Protein AF-A0A3M7CKZ1-F1 (afdb_monomer_lite)

Organism: Hortaea werneckii (NCBI:txid91943)

Secondary structure (DSSP, 8-state):
----GGG---PPPP-----HHHHHHHHHHHHHHHHTS-HHHHHHHHHHHHHHHHHHHHTT------HHHHHHHHHHHHHHHHHHHHHHHHHHHHHHHHHHHHHHHHHHHHHHHHHHHHHTTS---------------------------

pLDDT: mean 79.97, std 19.78, range [35.56, 98.06]

Foldseek 3Di:
DDPDPVPLDLDPQDDDPPQLVVLLVVLVVVVVVLVPDDPVVSVVVVVVVVVVVVVCVVSVHDDDNDNVVSVVVVVVVVVVVVVVVVVVVVVVVVVVVVVVVVVVVVVVVVVVVVVVVVVVPDDDDDDDDDDDDDDDDDDDPDPPDPDDD

InterPro domains:
  IPR007019 Surfeit locus 6 [PTHR14369] (11-148)
  IPR029190 Ribosomal RNA-processing protein 14/surfeit locus protein 6, C-terminal domain [PF04935] (10-122)

Sequence (149 aa):
TNADFSGLQHAPHKKGPQDPRTALEAAQNKQRRVSGYDAEKRADIAEKDLWLNAKKRAHGERVRDDTSLLKKALKRKEKQKGKSEKAWKEREEAVVKGKEMKQKKREDNLRKRREEKGGNKGGKKKAGAGKGTGKKKGGRPGFEGSLKA

Structure (mmCIF, N/CA/C/O backbone):
data_AF-A0A3M7CKZ1-F1
#
_entry.id   AF-A0A3M7CKZ1-F1
#
loop_
_atom_site.group_PDB
_atom_site.id
_atom_site.type_symbol
_atom_site.label_atom_id
_atom_site.label_alt_id
_atom_site.label_comp_id
_atom_site.label_asym_id
_atom_site.label_entity_id
_atom_site.label_seq_id
_atom_site.pdbx_PDB_ins_code
_atom_site.Cartn_x
_atom_site.Cartn_y
_atom_site.Cartn_z
_atom_site.occupancy
_atom_site.B_iso_or_equiv
_atom_site.auth_seq_id
_atom_site.auth_comp_id
_atom_site.auth_asym_id
_atom_site.auth_atom_id
_atom_site.pdbx_PDB_model_num
ATOM 1 N N . THR A 1 1 ? -1.077 -18.325 -48.727 1.00 44.81 1 THR A N 1
ATOM 2 C CA . THR A 1 1 ? -0.675 -19.260 -47.657 1.00 44.81 1 THR A CA 1
ATOM 3 C C . THR A 1 1 ? -1.380 -18.833 -46.389 1.00 44.81 1 THR A C 1
ATOM 5 O O . THR A 1 1 ? -1.119 -17.748 -45.889 1.00 44.81 1 THR A O 1
ATOM 8 N N . ASN A 1 2 ? -2.371 -19.610 -45.946 1.00 50.28 2 ASN A N 1
ATOM 9 C CA . ASN A 1 2 ? -3.131 -19.300 -44.736 1.00 50.28 2 ASN A CA 1
ATOM 10 C C . ASN A 1 2 ? -2.186 -19.389 -43.534 1.00 50.28 2 ASN A C 1
ATOM 12 O O . ASN A 1 2 ? -1.696 -20.470 -43.219 1.00 50.28 2 ASN A O 1
ATOM 16 N N . ALA A 1 3 ? -1.883 -18.248 -42.918 1.00 60.53 3 ALA A N 1
ATOM 17 C CA . ALA A 1 3 ? -1.198 -18.216 -41.637 1.00 60.53 3 ALA A CA 1
ATOM 18 C C . ALA A 1 3 ? -2.189 -18.729 -40.589 1.00 60.53 3 ALA A C 1
ATOM 20 O O . ALA A 1 3 ? -3.133 -18.033 -40.222 1.00 60.53 3 ALA A O 1
ATOM 21 N N . ASP A 1 4 ? -2.024 -19.983 -40.185 1.00 60.03 4 ASP A N 1
ATOM 22 C CA . ASP A 1 4 ? -2.830 -20.586 -39.136 1.00 60.03 4 ASP A CA 1
ATOM 23 C C . ASP A 1 4 ? -2.448 -19.963 -37.781 1.00 60.03 4 ASP A C 1
ATOM 25 O O . ASP A 1 4 ? -1.331 -20.121 -37.285 1.00 60.03 4 ASP A O 1
ATOM 29 N N . PHE A 1 5 ? -3.378 -19.201 -37.202 1.00 59.50 5 PHE A N 1
ATOM 30 C CA . PHE A 1 5 ? -3.230 -18.532 -35.906 1.00 59.50 5 PHE A CA 1
ATOM 31 C C . PHE A 1 5 ? -3.530 -19.465 -34.716 1.00 59.50 5 PHE A C 1
ATOM 33 O O . PHE A 1 5 ? -3.522 -19.015 -33.569 1.00 59.50 5 PHE A O 1
ATOM 40 N N . SER A 1 6 ? -3.757 -20.764 -34.957 1.00 61.59 6 SER A N 1
ATOM 41 C CA . SER A 1 6 ? -4.033 -21.786 -33.932 1.00 61.59 6 SER A CA 1
ATOM 42 C C . SER A 1 6 ? -2.925 -21.953 -32.876 1.00 61.59 6 SER A C 1
ATOM 44 O O . SER A 1 6 ? -3.175 -22.471 -31.787 1.00 61.59 6 SER A O 1
ATOM 46 N N . GLY A 1 7 ? -1.712 -21.455 -33.148 1.00 55.50 7 GLY A N 1
ATOM 47 C CA . GLY A 1 7 ? -0.573 -21.450 -32.222 1.00 55.50 7 GLY A CA 1
ATOM 48 C C . GLY A 1 7 ? -0.583 -20.350 -31.148 1.00 55.50 7 GLY A C 1
ATOM 49 O O . GLY A 1 7 ? 0.275 -20.371 -30.265 1.00 55.50 7 GLY A O 1
ATOM 50 N N . LEU A 1 8 ? -1.535 -19.404 -31.168 1.00 58.97 8 LEU A N 1
ATOM 51 C CA . LEU A 1 8 ? -1.740 -18.402 -30.104 1.00 58.97 8 LEU A CA 1
ATOM 52 C C . LEU A 1 8 ? -2.409 -19.030 -28.869 1.00 58.97 8 LEU A C 1
ATOM 54 O O . LEU A 1 8 ? -3.432 -18.566 -28.367 1.00 58.97 8 LEU A O 1
ATOM 58 N N . GLN A 1 9 ? -1.835 -20.116 -28.358 1.00 59.69 9 GLN A N 1
ATOM 59 C CA . GLN A 1 9 ? -2.258 -20.679 -27.087 1.00 59.69 9 GLN A CA 1
ATOM 60 C C . GLN A 1 9 ? -1.929 -19.676 -25.976 1.00 59.69 9 GLN A C 1
ATOM 62 O O . GLN A 1 9 ? -0.789 -19.240 -25.812 1.00 59.69 9 GLN A O 1
ATOM 67 N N . HIS A 1 10 ? -2.957 -19.290 -25.222 1.00 60.16 10 HIS A N 1
ATOM 68 C CA . HIS A 1 10 ? -2.867 -18.423 -24.054 1.00 60.16 10 HIS A CA 1
ATOM 69 C C . HIS A 1 10 ? -1.805 -18.958 -23.081 1.00 60.16 10 HIS A C 1
ATOM 71 O O . HIS A 1 10 ? -2.046 -19.927 -22.360 1.00 60.16 10 HIS A O 1
ATOM 77 N N . ALA A 1 11 ? -0.613 -18.352 -23.076 1.00 62.19 11 ALA A N 1
ATOM 78 C CA . ALA A 1 11 ? 0.446 -18.773 -22.168 1.00 62.19 11 ALA A CA 1
ATOM 79 C C . ALA A 1 11 ? -0.046 -18.636 -20.716 1.00 62.19 11 ALA A C 1
ATOM 81 O O . ALA A 1 11 ? -0.563 -17.574 -20.346 1.00 62.19 11 ALA A O 1
ATOM 82 N N . PRO A 1 12 ? 0.116 -19.674 -19.876 1.00 68.81 12 PRO A N 1
ATOM 83 C CA . PRO A 1 12 ? -0.357 -19.637 -18.502 1.00 68.81 12 PRO A CA 1
ATOM 84 C C . PRO A 1 12 ? 0.282 -18.462 -17.760 1.00 68.81 12 PRO A C 1
ATOM 86 O O . PRO A 1 12 ? 1.477 -18.184 -17.912 1.00 68.81 12 PRO A O 1
ATOM 89 N N . HIS A 1 13 ? -0.511 -17.765 -16.940 1.00 63.31 13 HIS A N 1
ATOM 90 C CA . HIS A 1 13 ? -0.021 -16.647 -16.140 1.00 63.31 13 HIS A CA 1
ATOM 91 C C . HIS A 1 13 ? 1.219 -17.063 -15.341 1.00 63.31 13 HIS A C 1
ATOM 93 O O . HIS A 1 13 ? 1.154 -17.933 -14.467 1.00 63.31 13 HIS A O 1
ATOM 99 N N . LYS A 1 14 ? 2.360 -16.424 -15.623 1.00 63.84 14 LYS A N 1
ATOM 100 C CA . LYS A 1 14 ? 3.588 -16.702 -14.882 1.00 63.84 14 LYS A CA 1
ATOM 101 C C . LYS A 1 14 ? 3.427 -16.247 -13.434 1.00 63.84 14 LYS A C 1
ATOM 103 O O . LYS A 1 14 ? 3.120 -15.088 -13.148 1.00 63.84 14 LYS A O 1
ATOM 108 N N . LYS A 1 15 ? 3.653 -17.182 -12.512 1.00 55.47 15 LYS A N 1
ATOM 109 C CA . LYS A 1 15 ? 3.683 -16.949 -11.066 1.00 55.47 15 LYS A CA 1
ATOM 110 C C . LYS A 1 15 ? 5.008 -16.269 -10.700 1.00 55.47 15 LYS A C 1
ATOM 112 O O . LYS A 1 15 ? 5.972 -16.936 -10.350 1.00 55.47 15 LYS A O 1
ATOM 117 N N . GLY A 1 16 ? 5.068 -14.947 -10.835 1.00 60.69 16 GLY A N 1
ATOM 118 C CA . GLY A 1 16 ? 6.129 -14.120 -10.249 1.00 60.69 16 GLY A CA 1
ATOM 119 C C . GLY A 1 16 ? 5.655 -13.450 -8.954 1.00 60.69 16 GLY A C 1
ATOM 120 O O . GLY A 1 16 ? 4.440 -13.315 -8.768 1.00 60.69 16 GLY A O 1
ATOM 121 N N . PRO A 1 17 ? 6.561 -13.000 -8.062 1.00 58.16 17 PRO A N 1
ATOM 122 C CA . PRO A 1 17 ? 6.187 -12.201 -6.901 1.00 58.16 17 PRO A CA 1
ATOM 123 C C . PRO A 1 17 ? 5.430 -10.949 -7.358 1.00 58.16 17 PRO A C 1
ATOM 125 O O . PRO A 1 17 ? 6.010 -9.992 -7.859 1.00 58.16 17 PRO A O 1
ATOM 128 N N . GLN A 1 18 ? 4.109 -10.944 -7.185 1.00 69.56 18 GLN A N 1
ATOM 129 C CA . GLN A 1 18 ? 3.254 -9.790 -7.484 1.00 69.56 18 GLN A CA 1
ATOM 130 C C . GLN A 1 18 ? 3.348 -8.709 -6.394 1.00 69.56 18 GLN A C 1
ATOM 132 O O . GLN A 1 18 ? 2.436 -7.889 -6.242 1.00 69.56 18 GLN A O 1
ATOM 137 N N . ASP A 1 19 ? 4.411 -8.718 -5.584 1.00 87.44 19 ASP A N 1
ATOM 138 C CA . ASP A 1 19 ? 4.560 -7.730 -4.533 1.00 87.44 19 ASP A CA 1
ATOM 139 C C . ASP A 1 19 ? 5.095 -6.410 -5.112 1.00 87.44 19 ASP A C 1
ATOM 141 O O . ASP A 1 19 ? 6.195 -6.386 -5.672 1.00 87.44 19 ASP A O 1
ATOM 145 N N . PRO A 1 20 ? 4.367 -5.284 -4.969 1.00 89.81 20 PRO A N 1
ATOM 146 C CA . PRO A 1 20 ? 4.843 -3.968 -5.375 1.00 89.81 20 PRO A CA 1
ATOM 147 C C . PRO A 1 20 ? 6.208 -3.574 -4.803 1.00 89.81 20 PRO A C 1
ATOM 149 O O . PRO A 1 20 ? 6.872 -2.745 -5.418 1.00 89.81 20 PRO A O 1
ATOM 152 N N . ARG A 1 21 ? 6.642 -4.133 -3.664 1.00 90.75 21 ARG A N 1
ATOM 153 C CA . ARG A 1 21 ? 7.968 -3.848 -3.094 1.00 90.75 21 ARG A CA 1
ATOM 154 C C . ARG A 1 21 ? 9.083 -4.442 -3.952 1.00 90.75 21 ARG A C 1
ATOM 156 O O . ARG A 1 21 ? 9.953 -3.705 -4.401 1.00 90.75 21 ARG A O 1
ATOM 163 N N . THR A 1 22 ? 9.014 -5.742 -4.231 1.00 90.25 22 THR A N 1
ATOM 164 C CA . THR A 1 22 ? 9.984 -6.441 -5.087 1.00 90.25 22 THR A CA 1
ATOM 165 C C . THR A 1 22 ? 9.978 -5.880 -6.509 1.00 90.25 22 THR A C 1
ATOM 167 O O . THR A 1 22 ? 11.034 -5.679 -7.100 1.00 90.25 22 THR A O 1
ATOM 170 N N . ALA A 1 23 ? 8.798 -5.552 -7.047 1.00 89.69 23 ALA A N 1
ATOM 171 C CA . ALA A 1 23 ? 8.690 -4.916 -8.359 1.00 89.69 23 ALA A CA 1
ATOM 172 C C . ALA A 1 23 ? 9.339 -3.517 -8.390 1.00 89.69 23 ALA A C 1
ATOM 174 O O . ALA A 1 23 ? 9.986 -3.160 -9.374 1.00 89.69 23 ALA A O 1
ATOM 175 N N . LEU A 1 24 ? 9.211 -2.729 -7.312 1.00 91.56 24 LEU A N 1
ATOM 176 C CA . LEU A 1 24 ? 9.861 -1.419 -7.205 1.00 91.56 24 LEU A CA 1
ATOM 177 C C . LEU A 1 24 ? 11.384 -1.559 -7.188 1.00 91.56 24 LEU A C 1
ATOM 179 O O . LEU A 1 24 ? 12.073 -0.822 -7.888 1.00 91.56 24 LEU A O 1
ATOM 183 N N . GLU A 1 25 ? 11.897 -2.509 -6.411 1.00 91.69 25 GLU A N 1
ATOM 184 C CA . GLU A 1 25 ? 13.328 -2.789 -6.322 1.00 91.69 25 GLU A CA 1
ATOM 185 C C . GLU A 1 25 ? 13.895 -3.245 -7.671 1.00 91.69 25 GLU A C 1
ATOM 187 O O . GLU A 1 25 ? 14.913 -2.722 -8.124 1.00 91.69 25 GLU A O 1
ATOM 192 N N . ALA A 1 26 ? 13.195 -4.139 -8.373 1.00 90.50 26 ALA A N 1
ATOM 193 C CA . ALA A 1 26 ? 13.577 -4.568 -9.714 1.00 90.50 26 ALA A CA 1
ATOM 194 C C . ALA A 1 26 ? 13.624 -3.391 -10.706 1.00 90.50 26 ALA A C 1
ATOM 196 O O . ALA A 1 26 ? 14.596 -3.253 -11.454 1.00 90.50 26 ALA A O 1
ATOM 197 N N . ALA A 1 27 ? 12.621 -2.504 -10.679 1.00 90.12 27 ALA A N 1
ATOM 198 C CA . ALA A 1 27 ? 12.586 -1.313 -11.527 1.00 90.12 27 ALA A CA 1
ATOM 199 C C . ALA A 1 27 ? 13.746 -0.347 -11.216 1.00 90.12 27 ALA A C 1
ATOM 201 O O . ALA A 1 27 ? 14.401 0.156 -12.130 1.00 90.12 27 ALA A O 1
ATOM 202 N N . GLN A 1 28 ? 14.059 -0.137 -9.934 1.00 91.62 28 GLN A N 1
ATOM 203 C CA . GLN A 1 28 ? 15.189 0.692 -9.504 1.0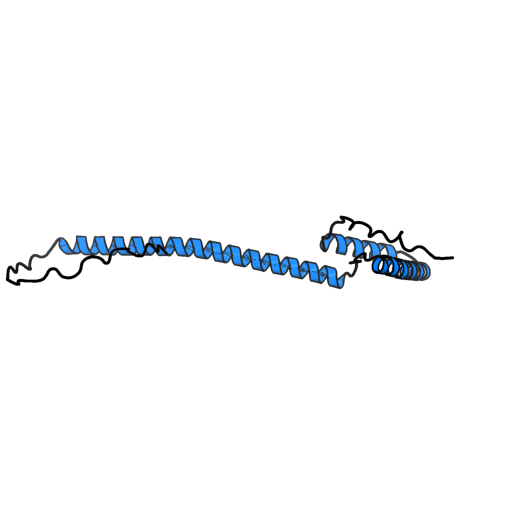0 91.62 28 GLN A CA 1
ATOM 204 C C . GLN A 1 28 ? 16.538 0.084 -9.891 1.00 91.62 28 GLN A C 1
ATOM 206 O O . GLN A 1 28 ? 17.434 0.797 -10.336 1.00 91.62 28 GLN A O 1
ATOM 211 N N . ASN A 1 29 ? 16.699 -1.229 -9.752 1.00 92.19 29 ASN A N 1
ATOM 212 C CA . ASN A 1 29 ? 17.928 -1.922 -10.128 1.00 92.19 29 ASN A CA 1
ATOM 213 C C . ASN A 1 29 ? 18.131 -1.898 -11.647 1.00 92.19 29 ASN A C 1
ATOM 215 O O . ASN A 1 29 ? 19.247 -1.664 -12.110 1.00 92.19 29 ASN A O 1
ATOM 219 N N . LYS A 1 30 ? 17.052 -2.027 -12.432 1.00 90.50 30 LYS A N 1
ATOM 220 C CA . LYS A 1 30 ? 17.097 -1.820 -13.884 1.00 90.50 30 LYS A CA 1
ATOM 221 C C . LYS A 1 30 ? 17.527 -0.393 -14.227 1.00 90.50 30 LYS A C 1
ATOM 223 O O . LYS A 1 30 ? 18.418 -0.228 -15.053 1.00 90.50 30 LYS A O 1
ATOM 228 N N . GLN A 1 31 ? 16.958 0.616 -13.565 1.00 91.00 31 GLN A N 1
ATOM 229 C CA . GLN A 1 31 ? 17.336 2.016 -13.776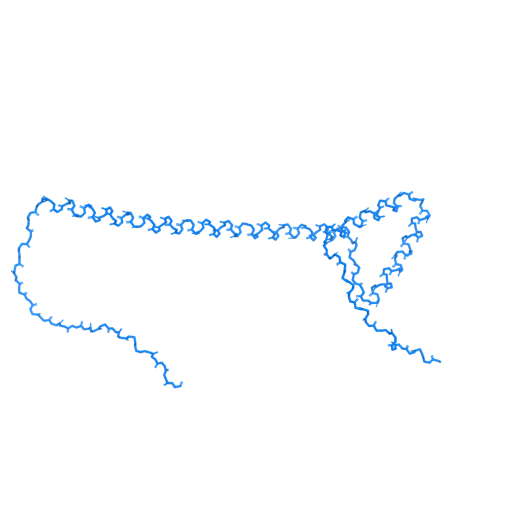 1.00 91.00 31 GLN A CA 1
ATOM 230 C C . GLN A 1 31 ? 18.815 2.266 -13.448 1.00 91.00 31 GLN A C 1
ATOM 232 O O . GLN A 1 31 ? 19.514 2.875 -14.252 1.00 91.00 31 GLN A O 1
ATOM 237 N N . ARG A 1 32 ? 19.308 1.734 -12.321 1.00 92.75 32 ARG A N 1
ATOM 238 C CA . ARG A 1 32 ? 20.725 1.817 -11.923 1.00 92.75 32 ARG A CA 1
ATOM 239 C C . ARG A 1 32 ? 21.659 1.159 -12.936 1.00 92.75 32 ARG A C 1
ATOM 241 O O . ARG A 1 32 ? 22.700 1.717 -13.273 1.00 92.75 32 ARG A O 1
ATOM 248 N N . ARG A 1 33 ? 21.271 -0.002 -13.469 1.00 92.38 33 ARG A N 1
ATOM 249 C CA . ARG A 1 33 ? 22.033 -0.684 -14.520 1.00 92.38 33 ARG A CA 1
ATOM 250 C C . ARG A 1 33 ? 22.095 0.152 -15.798 1.00 92.38 33 ARG A C 1
ATOM 252 O O . ARG A 1 33 ? 23.167 0.309 -16.364 1.00 92.38 33 ARG A O 1
ATOM 259 N N . VAL A 1 34 ? 20.967 0.719 -16.228 1.00 91.62 34 VAL A N 1
ATOM 260 C CA . VAL A 1 34 ? 20.901 1.528 -17.456 1.00 91.62 34 VAL A CA 1
ATOM 261 C C . VAL A 1 34 ? 21.673 2.845 -17.314 1.00 91.62 34 VAL A C 1
ATOM 263 O O . VAL A 1 34 ? 22.323 3.270 -18.266 1.00 91.62 34 VAL A O 1
ATOM 266 N N . SER A 1 35 ? 21.688 3.462 -16.127 1.00 91.12 35 SER A N 1
ATOM 267 C CA . SER A 1 35 ? 22.458 4.693 -15.895 1.00 91.12 35 SER A CA 1
ATOM 268 C C . SER A 1 35 ? 23.975 4.521 -16.023 1.00 91.12 35 SER A C 1
ATOM 270 O O . SER A 1 35 ? 24.659 5.507 -16.268 1.00 91.12 35 SER A O 1
ATOM 272 N N . GLY A 1 36 ? 24.501 3.298 -15.893 1.00 91.88 36 GLY A N 1
ATOM 273 C CA . GLY A 1 36 ? 25.933 3.020 -16.043 1.00 91.88 36 GLY A CA 1
ATOM 274 C C . GLY A 1 36 ? 26.431 2.941 -17.492 1.00 91.88 36 GLY A C 1
ATOM 275 O O . GLY A 1 36 ? 27.636 2.905 -17.701 1.00 91.88 36 GLY A O 1
ATOM 276 N N . TYR A 1 37 ? 25.537 2.904 -18.487 1.00 93.50 37 TYR A N 1
ATOM 277 C CA . TYR A 1 37 ? 25.913 2.818 -19.906 1.00 93.50 37 TYR A CA 1
ATOM 278 C C . TYR A 1 37 ? 26.017 4.188 -20.583 1.00 93.50 37 TYR A C 1
ATOM 280 O O . TYR A 1 37 ? 25.494 5.176 -20.069 1.00 93.50 37 TYR A O 1
ATOM 288 N N . ASP A 1 38 ? 26.628 4.219 -21.767 1.00 94.75 38 ASP A N 1
ATOM 289 C CA . ASP A 1 38 ? 26.716 5.389 -22.652 1.00 94.75 38 ASP A CA 1
ATOM 290 C C . ASP A 1 38 ? 25.342 5.800 -23.206 1.00 94.75 38 ASP A C 1
ATOM 292 O O . ASP A 1 38 ? 24.418 4.986 -23.269 1.00 94.75 38 ASP A O 1
ATOM 296 N N . ALA A 1 39 ? 25.198 7.054 -23.646 1.00 93.56 39 ALA A N 1
ATOM 297 C CA . ALA A 1 39 ? 23.925 7.589 -24.140 1.00 93.56 39 ALA A CA 1
ATOM 298 C C . ALA A 1 39 ? 23.338 6.780 -25.314 1.00 93.56 39 ALA A C 1
ATOM 300 O O . ALA A 1 39 ? 22.145 6.481 -25.311 1.00 93.56 39 ALA A O 1
ATOM 301 N N . GLU A 1 40 ? 24.178 6.357 -26.260 1.00 94.00 40 GLU A N 1
ATOM 302 C CA . GLU A 1 40 ? 23.767 5.539 -27.410 1.00 94.00 40 GLU A CA 1
ATOM 303 C C . GLU A 1 40 ? 23.240 4.168 -26.973 1.00 94.00 40 GLU A C 1
ATOM 305 O O . GLU A 1 40 ? 22.143 3.759 -27.352 1.00 94.00 40 GLU A O 1
ATOM 310 N N . LYS A 1 41 ? 23.968 3.488 -26.078 1.00 94.19 41 LYS A N 1
ATOM 311 C CA . LYS A 1 41 ? 23.541 2.201 -25.511 1.00 94.19 41 LYS A CA 1
ATOM 312 C C . LYS A 1 41 ? 22.252 2.338 -24.703 1.00 94.19 41 LYS A C 1
ATOM 314 O O . LYS A 1 41 ? 21.420 1.437 -24.729 1.00 94.19 41 LYS A O 1
ATOM 319 N N . ARG A 1 42 ? 22.049 3.452 -23.988 1.00 93.69 42 ARG A N 1
ATOM 320 C CA . ARG A 1 42 ? 20.786 3.715 -23.274 1.00 93.69 42 ARG A CA 1
ATOM 321 C C . ARG A 1 42 ? 19.610 3.858 -24.236 1.00 93.69 42 ARG A C 1
ATOM 323 O O . ARG A 1 42 ? 18.546 3.325 -23.933 1.00 93.69 42 ARG A O 1
ATOM 330 N N . ALA A 1 43 ? 19.795 4.559 -25.356 1.00 94.50 43 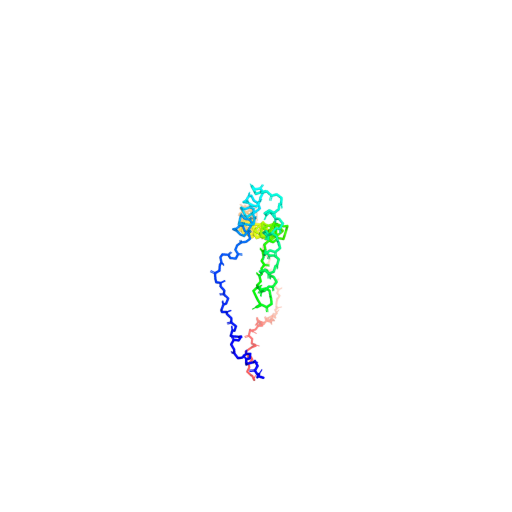ALA A N 1
ATOM 331 C CA . ALA A 1 43 ? 18.758 4.731 -26.370 1.00 94.50 43 ALA A CA 1
ATOM 332 C C . ALA A 1 43 ? 18.387 3.392 -27.027 1.00 94.50 43 ALA A C 1
ATOM 334 O O . ALA A 1 43 ? 17.209 3.043 -27.068 1.00 94.50 43 ALA A O 1
ATOM 335 N N . ASP A 1 44 ? 19.386 2.595 -27.414 1.00 95.25 44 ASP A N 1
ATOM 336 C CA . ASP A 1 44 ? 19.187 1.254 -27.979 1.00 95.25 44 ASP A CA 1
ATOM 337 C C . ASP A 1 44 ? 18.473 0.307 -26.991 1.00 95.25 44 ASP A C 1
ATOM 339 O O . ASP A 1 44 ? 17.514 -0.384 -27.343 1.00 95.25 44 ASP A O 1
ATOM 343 N N . ILE A 1 45 ? 18.863 0.320 -25.709 1.00 93.62 45 ILE A N 1
ATOM 344 C CA . ILE A 1 45 ? 18.170 -0.452 -24.664 1.00 93.62 45 ILE A CA 1
ATOM 345 C C . ILE A 1 45 ? 16.719 0.019 -24.502 1.00 93.62 45 ILE A C 1
ATOM 347 O O . ILE A 1 45 ? 15.826 -0.817 -24.361 1.00 93.62 45 ILE A O 1
ATOM 351 N N . ALA A 1 46 ? 16.470 1.331 -24.516 1.00 92.94 46 ALA A N 1
ATOM 352 C CA . ALA A 1 46 ? 15.128 1.886 -24.368 1.00 92.94 46 ALA A CA 1
ATOM 353 C C . ALA A 1 46 ? 14.213 1.501 -25.540 1.00 92.94 46 ALA A C 1
ATOM 355 O O . ALA A 1 46 ? 13.060 1.128 -25.316 1.00 92.94 46 ALA A O 1
ATOM 356 N N . GLU A 1 47 ? 14.729 1.531 -26.768 1.00 95.75 47 GLU A N 1
ATOM 357 C CA . GLU A 1 47 ? 14.003 1.097 -27.960 1.00 95.75 47 GLU A CA 1
ATOM 358 C C . GLU A 1 47 ? 13.679 -0.401 -27.902 1.00 95.75 47 GLU A C 1
ATOM 360 O O . GLU A 1 47 ? 12.519 -0.802 -28.045 1.00 95.75 47 GLU A O 1
ATOM 365 N N . LYS A 1 48 ? 14.673 -1.242 -27.595 1.00 95.69 48 LYS A N 1
ATOM 366 C CA . LYS A 1 48 ? 14.468 -2.689 -27.422 1.00 95.69 48 LYS A CA 1
ATOM 367 C C . LYS A 1 48 ? 13.438 -2.985 -26.334 1.00 95.69 48 LYS A C 1
ATOM 369 O O . LYS A 1 48 ? 12.540 -3.802 -26.537 1.00 95.69 48 LYS A O 1
ATOM 374 N N . ASP A 1 49 ? 13.524 -2.305 -25.194 1.00 93.12 49 ASP A N 1
ATOM 375 C CA . ASP A 1 49 ? 12.563 -2.440 -24.099 1.00 93.12 49 ASP A CA 1
ATOM 376 C C . ASP A 1 49 ? 11.145 -2.023 -24.511 1.00 93.12 49 ASP A C 1
ATOM 378 O O . ASP A 1 49 ? 10.174 -2.668 -24.104 1.00 93.12 49 ASP A O 1
ATOM 382 N N . LEU A 1 50 ? 11.004 -0.968 -25.318 1.00 93.75 50 LEU A N 1
ATOM 383 C CA . LEU A 1 50 ? 9.712 -0.502 -25.817 1.00 93.75 50 LEU A CA 1
ATOM 384 C C . LEU A 1 50 ? 9.041 -1.576 -26.677 1.00 93.75 50 LEU A C 1
ATOM 386 O O . LEU A 1 50 ? 7.899 -1.957 -26.399 1.00 93.75 50 LEU A O 1
ATOM 390 N N . TRP A 1 51 ? 9.764 -2.114 -27.660 1.00 94.69 51 TRP A N 1
ATOM 391 C CA . TRP A 1 51 ? 9.251 -3.155 -28.552 1.00 94.69 51 TRP A CA 1
ATOM 392 C C . TRP A 1 51 ? 8.970 -4.467 -27.819 1.00 94.69 51 TRP A C 1
ATOM 394 O O . TRP A 1 51 ? 7.922 -5.085 -28.023 1.00 94.69 51 TRP A O 1
ATOM 404 N N . LEU A 1 52 ? 9.848 -4.872 -26.896 1.00 93.19 52 LEU A N 1
ATOM 405 C CA . LEU A 1 52 ? 9.623 -6.051 -26.057 1.00 93.19 52 LEU A CA 1
ATOM 406 C C . LEU A 1 52 ? 8.378 -5.890 -25.181 1.00 93.19 52 LEU A C 1
ATOM 408 O O . LEU A 1 52 ? 7.572 -6.816 -25.077 1.00 93.19 52 LEU A O 1
ATOM 412 N N . ASN A 1 53 ? 8.181 -4.720 -24.573 1.00 91.12 53 ASN A N 1
ATOM 413 C CA . ASN A 1 53 ? 7.000 -4.447 -23.760 1.00 91.12 53 ASN A CA 1
ATOM 414 C C . ASN A 1 53 ? 5.722 -4.382 -24.602 1.00 91.12 53 ASN A C 1
ATOM 416 O O . ASN A 1 53 ? 4.683 -4.864 -24.151 1.00 91.12 53 ASN A O 1
ATOM 420 N N . ALA A 1 54 ? 5.780 -3.825 -25.813 1.00 92.25 54 ALA A N 1
ATOM 421 C CA . ALA A 1 54 ? 4.660 -3.832 -26.750 1.00 92.25 54 ALA A CA 1
ATOM 422 C C . ALA A 1 54 ? 4.269 -5.268 -27.130 1.00 92.25 54 ALA A C 1
ATOM 424 O O . ALA A 1 54 ? 3.102 -5.636 -27.004 1.00 92.25 54 ALA A O 1
ATOM 425 N N . LYS A 1 55 ? 5.250 -6.116 -27.469 1.00 93.38 55 LYS A N 1
ATOM 426 C CA . LYS A 1 55 ? 5.031 -7.538 -27.775 1.00 93.38 55 LYS A CA 1
ATOM 427 C C . LYS A 1 55 ? 4.420 -8.300 -26.595 1.00 93.38 55 LYS A C 1
ATOM 429 O O . LYS A 1 55 ? 3.453 -9.036 -26.775 1.00 93.38 55 LYS A O 1
ATOM 434 N N . LYS A 1 56 ? 4.935 -8.096 -25.376 1.00 89.56 56 LYS A N 1
ATOM 435 C CA . LYS A 1 56 ? 4.387 -8.702 -24.146 1.00 89.56 56 LYS A CA 1
ATOM 436 C C . LYS A 1 56 ? 2.939 -8.291 -23.896 1.00 89.56 56 LYS A C 1
ATOM 438 O O . LYS A 1 56 ? 2.103 -9.138 -23.591 1.00 89.56 56 LYS A O 1
ATOM 443 N N . ARG A 1 57 ? 2.626 -7.003 -24.063 1.00 89.12 57 ARG A N 1
ATOM 444 C CA . ARG A 1 57 ? 1.257 -6.489 -23.909 1.00 89.12 57 ARG A CA 1
ATOM 445 C C . ARG A 1 57 ? 0.312 -7.040 -24.972 1.00 89.12 57 ARG A C 1
ATOM 447 O O . ARG A 1 57 ? -0.798 -7.417 -24.618 1.00 89.12 57 ARG A O 1
ATOM 454 N N . ALA A 1 58 ? 0.753 -7.136 -26.227 1.00 91.25 58 ALA A N 1
ATOM 455 C CA . ALA A 1 58 ? -0.028 -7.742 -27.308 1.00 91.25 58 ALA A CA 1
ATOM 456 C C . ALA A 1 58 ? -0.332 -9.226 -27.037 1.00 91.25 58 ALA A C 1
ATOM 458 O O . ALA A 1 58 ? -1.428 -9.694 -27.315 1.00 91.25 58 ALA A O 1
ATOM 459 N N . HIS A 1 59 ? 0.603 -9.940 -26.405 1.00 86.62 59 HIS A N 1
ATOM 460 C CA . HIS A 1 59 ? 0.408 -11.314 -25.934 1.00 86.62 59 HIS A CA 1
ATOM 461 C C . HIS A 1 59 ? -0.480 -11.409 -24.663 1.00 86.62 59 HIS A C 1
ATOM 463 O O . HIS A 1 59 ? -0.783 -12.498 -24.178 1.00 86.62 59 HIS A O 1
ATOM 469 N N . GLY A 1 60 ? -0.905 -10.284 -24.079 1.00 84.88 60 GLY A N 1
ATOM 470 C CA . GLY A 1 60 ? -1.761 -10.250 -22.887 1.00 84.88 60 GLY A CA 1
ATOM 471 C C . GLY A 1 60 ? -1.017 -10.279 -21.545 1.00 84.88 60 GLY A C 1
ATOM 472 O O . GLY A 1 60 ? -1.647 -10.369 -20.488 1.00 84.88 60 GLY A O 1
ATOM 473 N N . GLU A 1 61 ? 0.314 -10.167 -21.537 1.00 86.00 61 GLU A N 1
ATOM 474 C CA . GLU A 1 61 ? 1.085 -10.041 -20.298 1.00 86.00 61 GLU A CA 1
ATOM 475 C C . GLU A 1 61 ? 0.955 -8.622 -19.714 1.00 86.00 61 GLU A C 1
ATOM 477 O O . GLU A 1 61 ? 1.224 -7.607 -20.365 1.00 86.00 61 GLU A O 1
ATOM 482 N N . ARG A 1 62 ? 0.568 -8.531 -18.435 1.00 84.38 62 ARG A N 1
ATOM 483 C CA . ARG A 1 62 ? 0.454 -7.251 -17.717 1.00 84.38 62 ARG A CA 1
ATOM 484 C C . ARG A 1 62 ? 1.804 -6.794 -17.166 1.00 84.38 62 ARG A C 1
ATOM 486 O O . ARG A 1 62 ? 2.122 -7.071 -16.011 1.00 84.38 62 ARG A O 1
ATOM 493 N N . VAL A 1 63 ? 2.529 -6.009 -17.958 1.00 85.50 63 VAL A N 1
ATOM 494 C CA . VAL A 1 63 ? 3.787 -5.347 -17.566 1.00 85.50 63 VAL A CA 1
ATOM 495 C C . VAL A 1 63 ? 3.528 -4.257 -16.508 1.00 85.50 63 VAL A C 1
ATOM 497 O O . VAL A 1 63 ? 2.732 -3.346 -16.747 1.00 85.50 63 VAL A O 1
ATOM 500 N N . ARG A 1 64 ? 4.173 -4.339 -15.332 1.00 85.00 64 ARG A N 1
ATOM 501 C CA . ARG A 1 64 ? 3.936 -3.465 -14.159 1.00 85.00 64 ARG A CA 1
ATOM 502 C C . ARG A 1 64 ? 5.237 -2.875 -13.604 1.00 85.00 64 ARG A C 1
ATOM 504 O O . ARG A 1 64 ? 5.581 -3.089 -12.444 1.00 85.00 64 ARG A O 1
ATOM 511 N N . ASP A 1 65 ? 5.902 -2.068 -14.419 1.00 83.44 65 ASP A N 1
ATOM 512 C CA . ASP A 1 65 ? 7.269 -1.614 -14.120 1.00 83.44 65 ASP A CA 1
ATOM 513 C C . ASP A 1 65 ? 7.348 -0.106 -13.787 1.00 83.44 65 ASP A C 1
ATOM 515 O O . ASP A 1 65 ? 8.426 0.439 -13.563 1.00 83.44 65 ASP A O 1
ATOM 519 N N . ASP A 1 66 ? 6.206 0.592 -13.730 1.00 90.19 66 ASP A N 1
ATOM 520 C CA . ASP A 1 66 ? 6.145 2.027 -13.421 1.00 90.19 66 ASP A CA 1
ATOM 521 C C . ASP A 1 66 ? 6.389 2.291 -11.925 1.00 90.19 66 ASP A C 1
ATOM 523 O O . ASP A 1 66 ? 5.559 1.990 -11.058 1.00 90.19 66 ASP A O 1
ATOM 527 N N . THR A 1 67 ? 7.523 2.926 -11.625 1.00 90.50 67 THR A N 1
ATOM 528 C CA . THR A 1 67 ? 7.943 3.259 -10.257 1.00 90.50 67 THR A CA 1
ATOM 529 C C . THR A 1 67 ? 6.940 4.149 -9.514 1.00 90.50 67 THR A C 1
ATOM 531 O O . THR A 1 67 ? 6.773 4.005 -8.299 1.00 90.50 67 THR A O 1
ATOM 534 N N . SER A 1 68 ? 6.236 5.049 -10.207 1.00 93.00 68 SER A N 1
ATOM 535 C CA . SER A 1 68 ? 5.252 5.954 -9.608 1.00 93.00 68 SER A CA 1
ATOM 536 C C . SER A 1 68 ? 4.004 5.190 -9.154 1.00 93.00 68 SER A C 1
ATOM 538 O O . SER A 1 68 ? 3.499 5.402 -8.044 1.00 93.00 68 SER A O 1
ATOM 540 N N . LEU A 1 69 ? 3.544 4.239 -9.970 1.00 92.56 69 LEU A N 1
ATOM 541 C CA . LEU A 1 69 ? 2.401 3.382 -9.668 1.00 92.56 69 LEU A CA 1
ATOM 542 C C . LEU A 1 69 ? 2.735 2.365 -8.577 1.00 92.56 69 LEU A C 1
ATOM 544 O O . LEU A 1 69 ? 1.906 2.131 -7.693 1.00 92.56 69 LEU A O 1
ATOM 548 N N . LEU A 1 70 ? 3.950 1.815 -8.583 1.00 92.62 70 LEU A N 1
ATOM 549 C CA . LEU A 1 70 ? 4.428 0.892 -7.553 1.00 92.62 70 LEU A CA 1
ATOM 550 C C . LEU A 1 70 ? 4.527 1.577 -6.181 1.00 92.62 70 LEU A C 1
ATOM 552 O O . LEU A 1 70 ? 3.993 1.062 -5.197 1.00 92.62 70 LEU A O 1
ATOM 556 N N . LYS A 1 71 ? 5.068 2.803 -6.115 1.00 94.50 71 LYS A N 1
ATOM 557 C CA . LYS A 1 71 ? 5.061 3.624 -4.888 1.00 94.50 71 LYS A CA 1
ATOM 558 C C . LYS A 1 71 ? 3.639 3.919 -4.397 1.00 94.50 71 LYS A C 1
ATOM 560 O O . LYS A 1 71 ? 3.358 3.814 -3.204 1.00 94.50 71 LYS A O 1
ATOM 565 N N . LYS A 1 72 ? 2.710 4.261 -5.300 1.00 96.06 72 LYS A N 1
ATOM 566 C CA . LYS A 1 72 ? 1.289 4.463 -4.949 1.00 96.06 72 LYS A CA 1
ATOM 567 C C . LYS A 1 72 ? 0.644 3.175 -4.430 1.00 96.06 72 LYS A C 1
ATOM 569 O O . LYS A 1 72 ? -0.156 3.226 -3.497 1.00 96.06 72 LYS A O 1
ATOM 574 N N . ALA A 1 73 ? 0.973 2.022 -5.011 1.00 93.81 73 ALA A N 1
ATOM 575 C CA . ALA A 1 73 ? 0.484 0.727 -4.549 1.00 93.81 73 ALA A CA 1
ATOM 576 C C . ALA A 1 73 ? 0.958 0.415 -3.122 1.00 93.81 73 ALA A C 1
ATOM 578 O O . ALA A 1 73 ? 0.132 0.017 -2.301 1.00 93.81 73 ALA A O 1
ATOM 579 N N . LEU A 1 74 ? 2.230 0.680 -2.804 1.00 94.81 74 LEU A N 1
ATOM 580 C CA . LEU A 1 74 ? 2.764 0.545 -1.444 1.00 94.81 74 LEU A CA 1
ATOM 581 C C . LEU A 1 74 ? 2.033 1.453 -0.453 1.00 94.81 74 LEU A C 1
ATOM 583 O O . LEU A 1 74 ? 1.471 0.956 0.520 1.00 94.81 74 LEU A O 1
ATOM 587 N N . LYS A 1 75 ? 1.891 2.746 -0.767 1.00 96.31 75 LYS A N 1
ATOM 588 C CA . LYS A 1 75 ? 1.144 3.691 0.083 1.00 96.31 75 LYS A CA 1
ATOM 589 C C . LYS A 1 75 ? -0.305 3.260 0.328 1.00 96.31 75 LYS A C 1
ATOM 591 O O . LYS A 1 75 ? -0.850 3.476 1.408 1.00 96.31 75 LYS A O 1
ATOM 596 N N . ARG A 1 76 ? -0.969 2.656 -0.666 1.00 96.38 76 ARG A N 1
ATOM 597 C CA . ARG A 1 76 ? -2.326 2.104 -0.494 1.00 96.38 76 ARG A CA 1
ATOM 598 C C . ARG A 1 76 ? -2.335 0.912 0.461 1.00 96.38 76 ARG A C 1
ATOM 600 O O . ARG A 1 76 ? -3.196 0.876 1.337 1.00 96.38 76 ARG A O 1
ATOM 607 N N . LYS A 1 77 ? -1.378 -0.015 0.326 1.00 95.25 77 LYS A N 1
ATOM 608 C CA . LYS A 1 77 ? -1.224 -1.150 1.250 1.00 95.25 77 LYS A CA 1
ATOM 609 C C . LYS A 1 77 ? -0.976 -0.666 2.682 1.00 95.25 77 LYS A C 1
ATOM 611 O O . LYS A 1 77 ? -1.657 -1.121 3.593 1.00 95.25 77 LYS A O 1
ATOM 616 N N . GLU A 1 78 ? -0.077 0.295 2.874 1.00 96.19 78 GLU A N 1
ATOM 617 C CA . GLU A 1 78 ? 0.216 0.894 4.184 1.00 96.19 78 GLU A CA 1
ATOM 618 C C . GLU A 1 78 ? -1.028 1.535 4.805 1.00 96.19 78 GLU A C 1
ATOM 620 O O . GLU A 1 78 ? -1.385 1.229 5.940 1.00 96.19 78 GLU A O 1
ATOM 625 N N . LYS A 1 79 ? -1.765 2.353 4.039 1.00 97.44 79 LYS A N 1
ATOM 626 C CA . LYS A 1 79 ? -3.028 2.949 4.505 1.00 97.44 79 LYS A CA 1
ATOM 627 C C . LYS A 1 79 ? -4.062 1.892 4.884 1.00 97.44 79 LYS A C 1
ATOM 629 O O . LYS A 1 79 ? -4.760 2.058 5.880 1.00 97.44 79 LYS A O 1
ATOM 634 N N . GLN A 1 80 ? -4.183 0.820 4.102 1.00 96.69 80 GLN A N 1
ATOM 635 C CA . GLN A 1 80 ? -5.099 -0.277 4.411 1.00 96.69 80 GLN A CA 1
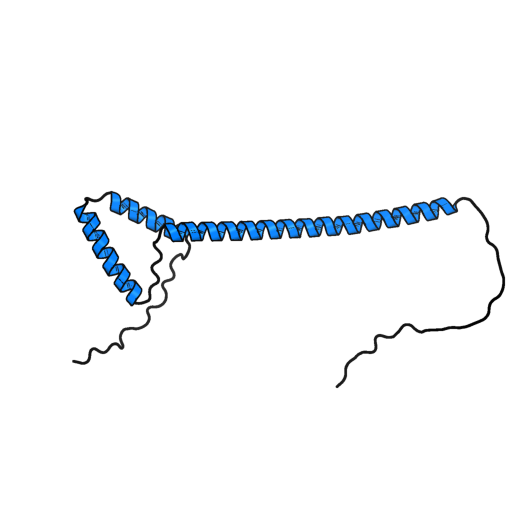ATOM 636 C C . GLN A 1 80 ? -4.708 -0.972 5.719 1.00 96.69 80 GLN A C 1
ATOM 638 O O . GLN A 1 80 ? -5.580 -1.224 6.548 1.00 96.69 80 GLN A O 1
ATOM 643 N N . LYS A 1 81 ? -3.410 -1.218 5.932 1.00 96.75 81 LYS A N 1
ATOM 644 C CA . LYS A 1 81 ? -2.897 -1.802 7.175 1.00 96.75 81 LYS A CA 1
ATOM 645 C C . LYS A 1 81 ? -3.121 -0.885 8.376 1.00 96.75 81 LYS A C 1
ATOM 647 O O . LYS A 1 81 ? -3.657 -1.350 9.376 1.00 96.75 81 LYS A O 1
ATOM 652 N N . GLY A 1 82 ? -2.860 0.415 8.239 1.00 97.44 82 GLY A N 1
ATOM 653 C CA . GLY A 1 82 ? -3.147 1.397 9.288 1.00 97.44 82 GLY A CA 1
ATOM 654 C C . GLY A 1 82 ? -4.640 1.497 9.628 1.00 97.44 82 GLY A C 1
ATOM 655 O O . GLY A 1 82 ? -4.999 1.602 10.797 1.00 97.44 82 GLY A O 1
ATOM 656 N N . LYS A 1 83 ? -5.538 1.400 8.635 1.00 97.69 83 LYS A N 1
ATOM 657 C CA . LYS A 1 83 ? -6.990 1.325 8.884 1.00 97.69 83 LYS A CA 1
ATOM 658 C C . LYS A 1 83 ? -7.373 0.058 9.644 1.00 97.69 83 LYS A C 1
ATOM 660 O O . LYS A 1 83 ? -8.140 0.143 10.597 1.00 97.69 83 LYS A O 1
ATOM 665 N N . SER A 1 84 ? -6.849 -1.102 9.237 1.00 97.00 84 SER A N 1
ATOM 666 C CA . SER A 1 84 ? -7.129 -2.350 9.951 1.00 97.00 84 SER A CA 1
ATOM 667 C C . SER A 1 84 ? -6.593 -2.313 11.378 1.00 97.00 84 SER A C 1
ATOM 669 O O . SER A 1 84 ? -7.310 -2.693 12.289 1.00 97.00 84 SER A O 1
ATOM 671 N N . GLU A 1 85 ? -5.385 -1.795 11.593 1.00 97.69 85 GLU A N 1
ATOM 672 C CA . GLU A 1 85 ? -4.795 -1.684 12.926 1.00 97.69 85 GLU A CA 1
ATOM 673 C C . GLU A 1 85 ? -5.661 -0.822 13.853 1.00 97.69 85 GLU A C 1
ATOM 675 O O . GLU A 1 85 ? -6.000 -1.256 14.950 1.00 97.69 85 GLU A O 1
ATOM 680 N N . LYS A 1 86 ? -6.094 0.359 13.390 1.00 97.56 86 LYS A N 1
ATOM 681 C CA . LYS A 1 86 ? -7.006 1.229 14.150 1.00 97.56 86 LYS A CA 1
ATOM 682 C C . LYS A 1 86 ? -8.323 0.532 14.479 1.00 97.56 86 LYS A C 1
ATOM 684 O O . LYS A 1 86 ? -8.725 0.524 15.634 1.00 97.56 86 LYS A O 1
ATOM 689 N N . ALA A 1 87 ? -8.945 -0.118 13.496 1.00 97.94 87 ALA A N 1
ATOM 690 C CA . ALA A 1 87 ? -10.199 -0.837 13.709 1.00 97.94 87 ALA A CA 1
ATOM 691 C C . ALA A 1 87 ? -10.057 -1.984 14.725 1.00 97.94 87 ALA A C 1
ATOM 693 O O . ALA A 1 87 ? -10.989 -2.265 15.471 1.00 97.94 87 ALA A O 1
ATOM 694 N N . TRP A 1 88 ? -8.907 -2.660 14.766 1.00 97.94 88 TRP A N 1
ATOM 695 C CA . TRP A 1 88 ? -8.638 -3.692 15.768 1.00 97.94 88 TRP A CA 1
ATOM 696 C C . TRP A 1 88 ? -8.425 -3.100 17.164 1.00 97.94 88 TRP A C 1
ATOM 698 O O . TRP A 1 88 ? -9.017 -3.612 18.111 1.00 97.94 88 TRP A O 1
ATOM 708 N N . LYS A 1 89 ? -7.686 -1.990 17.284 1.00 97.81 89 LYS A N 1
ATOM 709 C CA . LYS A 1 89 ? -7.529 -1.263 18.557 1.00 97.81 89 LYS A CA 1
ATOM 710 C C . LYS A 1 89 ? -8.871 -0.766 19.098 1.00 97.81 89 LYS A C 1
ATOM 712 O O . LYS A 1 89 ? -9.190 -1.004 20.255 1.00 97.81 89 LYS A O 1
ATOM 717 N N . GLU A 1 90 ? -9.708 -0.171 18.249 1.00 97.56 90 GLU A N 1
ATOM 718 C CA . GLU A 1 90 ? -11.056 0.276 18.629 1.00 97.56 90 GLU A CA 1
ATOM 719 C C . GLU A 1 90 ? -11.937 -0.886 19.116 1.00 97.56 90 GLU A C 1
ATOM 721 O O . GLU A 1 90 ? -12.673 -0.743 20.093 1.00 97.56 90 GLU A O 1
ATOM 726 N N . ARG A 1 91 ? -11.849 -2.059 18.473 1.00 97.44 91 ARG A N 1
ATOM 727 C CA . ARG A 1 91 ? -12.566 -3.265 18.922 1.00 97.44 91 ARG A CA 1
ATOM 728 C C . ARG A 1 91 ? -12.072 -3.744 20.281 1.00 97.44 91 ARG A C 1
ATOM 730 O O . ARG A 1 91 ? -12.892 -4.098 21.124 1.00 97.44 91 ARG A O 1
ATOM 737 N N . GLU A 1 92 ? -10.762 -3.763 20.496 1.00 97.94 92 GLU A N 1
ATOM 738 C CA . GLU A 1 92 ? -10.167 -4.150 21.774 1.00 97.94 92 GLU A CA 1
ATOM 739 C C . GLU A 1 92 ? -10.600 -3.197 22.896 1.00 97.94 92 GLU A C 1
ATOM 741 O O . GLU A 1 92 ? -11.121 -3.642 23.921 1.00 97.94 92 GLU A O 1
ATOM 746 N N . GLU A 1 93 ? -10.514 -1.887 22.663 1.00 97.31 93 GLU A N 1
ATOM 747 C CA . GLU A 1 93 ? -11.001 -0.875 23.599 1.00 97.31 93 GLU A CA 1
ATOM 748 C C . GLU A 1 93 ? -12.496 -1.020 23.890 1.00 97.31 93 GLU A C 1
ATOM 750 O O . GLU A 1 93 ? -12.914 -0.909 25.043 1.00 97.31 93 GLU A O 1
ATOM 755 N N . ALA A 1 94 ? -13.321 -1.278 22.872 1.00 97.50 94 ALA A N 1
ATOM 756 C CA . ALA A 1 94 ? -14.755 -1.486 23.051 1.00 97.50 94 ALA A CA 1
ATOM 757 C C . ALA A 1 94 ? -15.048 -2.720 23.921 1.00 97.50 94 ALA A C 1
ATOM 759 O O . ALA A 1 94 ? -15.953 -2.686 24.758 1.00 97.50 94 ALA A O 1
ATOM 760 N N . VAL A 1 95 ? -14.264 -3.793 23.777 1.00 98.06 95 VAL A N 1
ATOM 761 C CA . VAL A 1 95 ? -14.366 -4.986 24.629 1.00 98.06 95 VAL A CA 1
ATOM 762 C C . VAL A 1 95 ? -13.984 -4.660 26.072 1.00 98.06 95 VAL A C 1
ATOM 764 O O . VAL A 1 95 ? -14.712 -5.052 26.988 1.00 98.06 95 VAL A O 1
ATOM 767 N N . VAL A 1 96 ? -12.885 -3.934 26.292 1.00 97.56 96 VAL A N 1
ATOM 768 C CA . VAL A 1 96 ? -12.440 -3.522 27.635 1.00 97.56 96 VAL A CA 1
ATOM 769 C C . VAL A 1 96 ? -13.481 -2.615 28.293 1.00 97.56 96 VAL A C 1
ATOM 771 O O . VAL A 1 96 ? -14.007 -2.961 29.350 1.00 97.56 96 VAL A O 1
ATOM 774 N N . LYS A 1 97 ? -13.896 -1.536 27.619 1.00 97.31 97 LYS A N 1
ATOM 775 C CA . LYS A 1 97 ? -14.950 -0.618 28.087 1.00 97.31 97 LYS A CA 1
ATOM 776 C C . LYS A 1 97 ? -16.258 -1.362 28.369 1.00 97.31 97 LYS A C 1
ATOM 778 O O . LYS A 1 97 ? -16.916 -1.116 29.377 1.00 97.31 97 LYS A O 1
ATOM 783 N N . GLY A 1 98 ? -16.631 -2.320 27.518 1.00 97.62 98 GLY A N 1
ATOM 784 C CA . GLY A 1 98 ? -17.808 -3.166 27.716 1.00 97.62 98 GLY A CA 1
ATOM 785 C C . GLY A 1 98 ? -17.730 -4.038 28.974 1.00 97.62 98 GLY A C 1
ATOM 786 O O . GLY A 1 98 ? -18.732 -4.188 29.680 1.00 97.62 98 GLY A O 1
ATOM 787 N N . LYS A 1 99 ? -16.553 -4.596 29.286 1.00 97.31 99 LYS A N 1
ATOM 788 C CA . LYS A 1 99 ? -16.309 -5.342 30.532 1.00 97.31 99 LYS A CA 1
ATOM 789 C C . LYS A 1 99 ? -16.375 -4.417 31.748 1.00 97.31 99 LYS A C 1
ATOM 791 O O . LYS A 1 99 ? -17.110 -4.722 32.686 1.00 97.31 99 LYS A O 1
ATOM 796 N N . GLU A 1 100 ? -15.694 -3.276 31.698 1.00 97.06 100 GLU A N 1
ATOM 797 C CA . GLU A 1 100 ? -15.676 -2.288 32.781 1.00 97.06 100 GLU A CA 1
ATOM 798 C C . GLU A 1 100 ? -17.071 -1.740 33.090 1.00 97.06 100 GLU A C 1
ATOM 800 O O . GLU A 1 100 ? -17.463 -1.682 34.249 1.00 97.06 100 GLU A O 1
ATOM 805 N N . MET A 1 101 ? -17.873 -1.392 32.078 1.00 97.00 101 MET A N 1
ATOM 806 C CA . MET A 1 101 ? -19.245 -0.912 32.289 1.00 97.00 101 MET A CA 1
ATOM 807 C C . MET A 1 101 ? -20.123 -1.958 32.985 1.00 97.00 101 MET A C 1
ATOM 809 O O . MET A 1 101 ? -20.909 -1.624 33.873 1.00 97.00 101 MET A O 1
ATOM 813 N N . LYS A 1 102 ? -19.990 -3.239 32.611 1.00 97.44 102 LYS A N 1
ATOM 814 C CA . LYS A 1 102 ? -20.716 -4.334 33.273 1.00 97.44 102 LYS A CA 1
ATOM 815 C C . LYS A 1 102 ? -20.261 -4.514 34.722 1.00 97.44 102 LYS A C 1
ATOM 817 O O . LYS A 1 102 ? -21.108 -4.731 35.589 1.00 97.44 102 LYS A O 1
ATOM 822 N N . GLN A 1 103 ? -18.958 -4.416 34.982 1.00 97.69 103 GLN A N 1
ATOM 823 C CA . GLN A 1 103 ? -18.396 -4.485 36.333 1.00 97.69 103 GLN A CA 1
ATOM 824 C C . GLN A 1 103 ? -18.856 -3.300 37.193 1.00 97.69 103 GLN A C 1
ATOM 826 O O . GLN A 1 103 ? -19.453 -3.537 38.239 1.00 97.69 103 GLN A O 1
ATOM 831 N N . LYS A 1 104 ? -18.743 -2.058 36.703 1.00 97.56 104 LYS A N 1
ATOM 832 C CA . LYS A 1 104 ? -19.246 -0.843 37.374 1.00 97.56 104 LYS A CA 1
ATOM 833 C C . LYS A 1 104 ? -20.731 -0.951 37.715 1.00 97.56 104 LYS A C 1
ATOM 835 O O . LYS A 1 104 ? -21.121 -0.761 38.861 1.00 97.56 104 LYS A O 1
ATOM 840 N N . LYS A 1 105 ? -21.568 -1.387 36.763 1.00 97.75 105 LYS A N 1
ATOM 841 C CA . LYS A 1 105 ? -23.003 -1.612 37.017 1.00 97.75 105 LYS A CA 1
ATOM 842 C C . LYS A 1 105 ? -23.244 -2.655 38.114 1.00 97.75 105 LYS A C 1
ATOM 844 O O . LYS A 1 105 ? -24.183 -2.525 38.898 1.00 97.75 105 LYS A O 1
ATOM 849 N N . ARG A 1 106 ? -22.425 -3.710 38.173 1.00 97.50 106 ARG A N 1
ATOM 850 C CA . ARG A 1 106 ? -22.505 -4.724 39.233 1.00 97.50 106 ARG A CA 1
ATOM 851 C C . ARG A 1 106 ? -22.097 -4.143 40.586 1.00 97.50 106 ARG A C 1
ATOM 853 O O . ARG A 1 106 ? -22.803 -4.387 41.560 1.00 97.50 106 ARG A O 1
ATOM 860 N N . GLU A 1 107 ? -21.007 -3.389 40.647 1.00 97.06 107 GLU A N 1
ATOM 861 C CA . GLU A 1 107 ? -20.525 -2.725 41.863 1.00 97.06 107 GLU A CA 1
ATOM 862 C C . GLU A 1 107 ? -21.541 -1.715 42.396 1.00 97.06 107 GLU A C 1
ATOM 864 O O . GLU A 1 107 ? -21.883 -1.767 43.575 1.00 97.06 107 GLU A O 1
ATOM 869 N N . ASP A 1 108 ? -22.113 -0.882 41.526 1.00 96.31 108 ASP A N 1
ATOM 870 C CA . ASP A 1 108 ? -23.158 0.079 41.885 1.00 96.31 108 ASP A CA 1
ATOM 871 C C . ASP A 1 108 ? -24.410 -0.619 42.430 1.00 96.31 108 ASP A C 1
ATOM 873 O O . ASP A 1 108 ? -24.965 -0.209 43.449 1.00 96.31 108 ASP A O 1
ATOM 877 N N . ASN A 1 109 ? -24.844 -1.715 41.799 1.00 96.12 109 ASN A N 1
ATOM 878 C CA . ASN A 1 109 ? -25.980 -2.502 42.285 1.00 96.12 109 ASN A CA 1
ATOM 879 C C . ASN A 1 109 ? -25.687 -3.176 43.635 1.00 96.12 109 ASN A C 1
ATOM 881 O O . ASN A 1 109 ? -26.569 -3.260 44.489 1.00 96.12 109 ASN A O 1
ATOM 885 N N . LEU A 1 110 ? -24.462 -3.668 43.847 1.00 94.81 110 LEU A N 1
ATOM 886 C CA . LEU A 1 110 ? -24.048 -4.237 45.130 1.00 94.81 110 LEU A CA 1
ATOM 887 C C . LEU A 1 110 ? -23.950 -3.162 46.218 1.00 94.81 110 LEU A C 1
ATOM 889 O O . LEU A 1 110 ? -24.354 -3.427 47.349 1.00 94.81 110 LEU A O 1
ATOM 893 N N . ARG A 1 111 ? -23.467 -1.960 45.881 1.00 93.56 111 ARG A N 1
ATOM 894 C CA . ARG A 1 111 ? -23.427 -0.801 46.780 1.00 93.56 111 ARG A CA 1
ATOM 895 C C . ARG A 1 111 ? -24.835 -0.403 47.217 1.00 93.56 111 ARG A C 1
ATOM 897 O O . ARG A 1 111 ? -25.092 -0.401 48.416 1.00 93.56 111 ARG A O 1
ATOM 904 N N . LYS A 1 112 ? -25.768 -0.232 46.272 1.00 94.50 112 LYS A N 1
ATOM 905 C CA . LYS A 1 112 ? -27.188 0.046 46.570 1.00 94.50 112 LYS A CA 1
ATOM 906 C C . LYS A 1 112 ? -27.804 -1.004 47.497 1.00 94.50 112 LYS A C 1
ATOM 908 O O . LYS A 1 112 ? -28.394 -0.656 48.510 1.00 94.50 112 LYS A O 1
ATOM 913 N N . ARG A 1 113 ? -27.579 -2.299 47.234 1.00 93.06 113 ARG A N 1
ATOM 914 C CA . ARG A 1 113 ? -28.054 -3.379 48.125 1.00 93.06 113 ARG A CA 1
ATOM 915 C C . ARG A 1 113 ? -27.449 -3.312 49.531 1.00 93.06 113 ARG A C 1
ATOM 917 O O . ARG A 1 113 ? -28.122 -3.670 50.495 1.00 93.06 113 ARG A O 1
ATOM 924 N N . ARG A 1 114 ? -26.175 -2.920 49.668 1.00 91.62 114 ARG A N 1
ATOM 925 C CA . ARG A 1 114 ? -25.531 -2.739 50.982 1.00 91.62 114 ARG A CA 1
ATOM 926 C C . ARG A 1 114 ? -26.127 -1.548 51.728 1.00 91.62 114 ARG A C 1
ATOM 928 O O . ARG A 1 114 ? -26.402 -1.691 52.913 1.00 91.62 114 ARG A O 1
ATOM 935 N N . GLU A 1 115 ? -26.357 -0.429 51.046 1.00 88.25 115 GLU A N 1
ATOM 936 C CA . GLU A 1 115 ? -26.994 0.770 51.608 1.00 88.25 115 GLU A CA 1
ATOM 937 C C . GLU A 1 115 ? -28.434 0.482 52.058 1.00 88.25 115 GLU A C 1
ATOM 939 O O . GLU A 1 115 ? -28.780 0.757 53.203 1.00 88.25 115 GLU A O 1
ATOM 944 N N . GLU A 1 116 ? -29.245 -0.182 51.229 1.00 85.19 116 GLU A N 1
ATOM 945 C CA . GLU A 1 116 ? -30.616 -0.599 51.573 1.00 85.19 116 GLU A CA 1
ATOM 946 C C . GLU A 1 116 ? -30.648 -1.554 52.778 1.00 85.19 116 GLU A C 1
ATOM 948 O O . GLU A 1 116 ? -31.474 -1.417 53.683 1.00 85.19 116 GLU A O 1
ATOM 953 N N . LYS A 1 117 ? -29.720 -2.519 52.835 1.00 77.00 117 LYS A N 1
ATOM 954 C CA . LYS A 1 117 ? -29.625 -3.468 53.955 1.00 77.00 117 LYS A CA 1
ATOM 955 C C . LYS A 1 117 ? -29.051 -2.825 55.225 1.00 77.00 117 LYS A C 1
ATOM 957 O O . LYS A 1 117 ? -29.386 -3.261 56.325 1.00 77.00 117 LYS A O 1
ATOM 962 N N . GLY A 1 118 ? -28.199 -1.810 55.085 1.00 60.69 118 GLY A N 1
ATOM 963 C CA . GLY A 1 118 ? -27.637 -1.019 56.183 1.00 60.69 118 GLY A CA 1
ATOM 964 C C . GLY A 1 118 ? -28.630 -0.011 56.767 1.00 60.69 118 GLY A C 1
ATOM 965 O O . GLY A 1 118 ? -28.666 0.159 57.982 1.00 60.69 118 GLY A O 1
ATOM 966 N N . GLY A 1 119 ? -29.492 0.580 55.933 1.00 55.69 119 GLY A N 1
ATOM 967 C CA . GLY A 1 119 ? -30.564 1.489 56.356 1.00 55.69 119 GLY A CA 1
ATOM 968 C C . GLY A 1 119 ? -31.681 0.799 57.142 1.00 55.69 119 GLY A C 1
ATOM 969 O O . GLY A 1 119 ? -32.345 1.430 57.956 1.00 55.69 119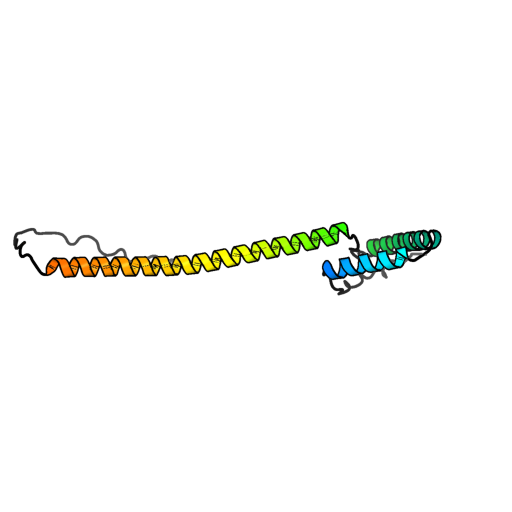 GLY A O 1
ATOM 970 N N . ASN A 1 120 ? -31.846 -0.518 56.984 1.00 53.03 120 ASN A N 1
ATOM 971 C CA . ASN A 1 120 ? -32.874 -1.285 57.691 1.00 53.03 120 ASN A CA 1
ATOM 972 C C . ASN A 1 120 ? -32.417 -1.856 59.051 1.00 53.03 120 ASN A C 1
ATOM 974 O O . ASN A 1 120 ? -33.102 -2.700 59.630 1.00 53.03 120 ASN A O 1
ATOM 978 N N . LYS A 1 121 ? -31.267 -1.408 59.580 1.00 54.34 121 LYS A N 1
ATOM 979 C CA . LYS A 1 121 ? -30.827 -1.727 60.953 1.00 54.34 121 LYS A CA 1
ATOM 980 C C . LYS A 1 121 ? -31.360 -0.769 62.027 1.00 54.34 121 LYS A C 1
ATOM 982 O O . LYS A 1 121 ? -31.077 -0.985 63.201 1.00 54.34 121 LYS A O 1
ATOM 987 N N . GLY A 1 122 ? -32.185 0.218 61.677 1.00 52.22 122 GLY A N 1
ATOM 988 C CA . GLY A 1 122 ? -32.885 1.038 62.665 1.00 52.22 122 GLY A CA 1
ATOM 989 C C . GLY A 1 122 ? -34.159 1.662 62.105 1.00 52.22 122 GLY A C 1
ATOM 990 O O . GLY A 1 122 ? -34.079 2.546 61.267 1.00 52.22 122 GLY A O 1
ATOM 991 N N . GLY A 1 123 ? -35.331 1.243 62.595 1.00 42.25 123 GLY A N 1
ATOM 992 C CA . GLY A 1 123 ? -36.565 2.023 62.414 1.00 42.25 123 GLY A CA 1
ATOM 993 C C . GLY A 1 123 ? -37.800 1.239 61.977 1.00 42.25 123 GLY A C 1
ATOM 994 O O . GLY A 1 123 ? -38.096 1.074 60.803 1.00 42.25 123 GLY A O 1
ATOM 995 N N . LYS A 1 124 ? -38.566 0.811 62.975 1.00 51.94 124 LYS A N 1
ATOM 996 C CA . LYS A 1 124 ? -39.915 0.229 62.938 1.00 51.94 124 LYS A CA 1
ATOM 997 C C . LYS A 1 124 ? -40.937 1.106 62.166 1.00 51.94 124 LYS A C 1
ATOM 999 O O . LYS A 1 124 ? -40.934 2.318 62.342 1.00 51.94 124 LYS A O 1
ATOM 1004 N N . LYS A 1 125 ? -41.918 0.436 61.528 1.00 47.38 125 LYS A N 1
ATOM 1005 C CA . LYS A 1 125 ? -43.327 0.830 61.217 1.00 47.38 125 LYS A CA 1
ATOM 1006 C C . LYS A 1 125 ? -43.694 1.106 59.742 1.00 47.38 125 LYS A C 1
ATOM 1008 O O . LY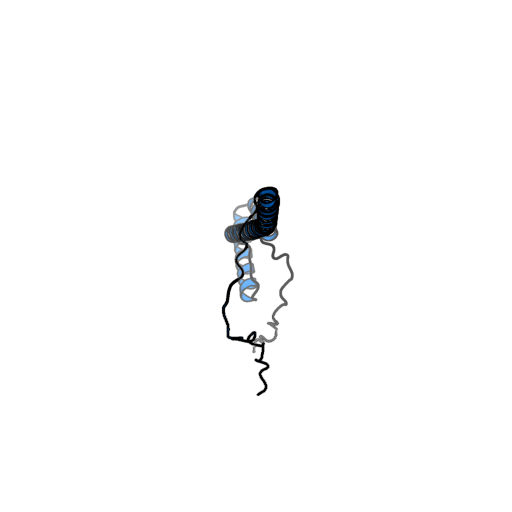S A 1 125 ? -43.617 2.229 59.264 1.00 47.38 125 LYS A O 1
ATOM 1013 N N . LYS A 1 126 ? -44.389 0.134 59.140 1.00 43.00 126 LYS A N 1
ATOM 1014 C CA . LYS A 1 126 ? -45.823 0.292 58.822 1.00 43.00 126 LYS A CA 1
ATOM 1015 C C . LYS A 1 126 ? -46.522 -1.067 58.908 1.00 43.00 126 LYS A C 1
ATOM 1017 O O . LYS A 1 126 ? -46.542 -1.848 57.965 1.00 43.00 126 LYS A O 1
ATOM 1022 N N . ALA A 1 127 ? -47.066 -1.338 60.093 1.00 46.38 127 ALA A N 1
ATOM 1023 C CA . ALA A 1 127 ? -48.214 -2.216 60.232 1.00 46.38 127 ALA A CA 1
ATOM 1024 C C . ALA A 1 127 ? -49.430 -1.477 59.656 1.00 46.38 127 ALA A C 1
ATOM 1026 O O . ALA A 1 127 ? -49.621 -0.293 59.928 1.00 46.38 127 ALA A O 1
ATOM 1027 N N . GLY A 1 128 ? -50.215 -2.177 58.849 1.00 36.38 128 GLY A N 1
ATOM 1028 C CA . GLY A 1 128 ? -51.428 -1.666 58.225 1.00 36.38 128 GLY A CA 1
ATOM 1029 C C . GLY A 1 128 ? -52.157 -2.813 57.547 1.00 36.38 128 GLY A C 1
ATOM 1030 O O . GLY A 1 128 ? -52.154 -2.921 56.327 1.00 36.38 128 GLY A O 1
ATOM 1031 N N . ALA A 1 129 ? -52.711 -3.715 58.356 1.00 46.09 129 ALA A N 1
ATOM 1032 C CA . ALA A 1 129 ? -53.734 -4.642 57.902 1.00 46.09 129 ALA A CA 1
ATOM 1033 C C . ALA A 1 129 ? -54.951 -3.838 57.413 1.00 46.09 129 ALA A C 1
ATOM 1035 O O . ALA A 1 129 ? -55.393 -2.925 58.108 1.00 46.09 129 ALA A O 1
ATOM 1036 N N . GLY A 1 130 ? -55.504 -4.182 56.245 1.00 37.56 130 GLY A N 1
ATOM 1037 C CA . GLY A 1 130 ? -56.798 -3.641 55.829 1.00 37.56 130 GLY A CA 1
ATOM 1038 C C . GLY A 1 130 ? -57.112 -3.692 54.333 1.00 37.56 130 GLY A C 1
ATOM 1039 O O . GLY A 1 130 ? -56.889 -2.717 53.634 1.00 37.56 130 GLY A O 1
ATOM 1040 N N . LYS A 1 131 ? -57.779 -4.785 53.928 1.00 38.47 131 LYS A N 1
ATOM 1041 C CA . LYS A 1 131 ? -58.975 -4.793 53.056 1.00 38.47 131 LYS A CA 1
ATOM 1042 C C . LYS A 1 131 ? -58.803 -4.452 51.559 1.00 38.47 131 LYS A C 1
ATOM 1044 O O . LYS A 1 131 ? -58.631 -3.301 51.188 1.00 38.47 131 LYS A O 1
ATOM 1049 N N . GLY A 1 132 ? -59.023 -5.439 50.680 1.00 35.56 132 GLY A N 1
ATOM 1050 C CA . GLY A 1 132 ? -59.348 -5.151 49.274 1.00 35.56 132 GLY A CA 1
ATOM 1051 C C . GLY A 1 132 ? -59.273 -6.333 48.308 1.00 35.56 132 GLY A C 1
ATOM 1052 O O . GLY A 1 132 ? -58.294 -6.502 47.595 1.00 35.56 132 GLY A O 1
ATOM 1053 N N . THR A 1 133 ? -60.331 -7.139 48.300 1.00 42.22 133 THR A N 1
ATOM 1054 C CA . THR A 1 133 ? -60.887 -7.888 47.157 1.00 42.22 133 THR A CA 1
ATOM 1055 C C . THR A 1 133 ? -60.315 -7.588 45.755 1.00 42.22 133 THR A C 1
ATOM 1057 O O . THR A 1 133 ? -60.434 -6.468 45.266 1.00 42.22 133 THR A O 1
ATOM 1060 N N . GLY A 1 134 ? -59.936 -8.642 45.020 1.00 43.47 134 GLY A N 1
ATOM 1061 C CA . GLY A 1 134 ? -60.338 -8.759 43.614 1.00 43.47 134 GLY A CA 1
ATOM 1062 C C . GLY A 1 134 ? -59.249 -8.697 42.536 1.00 43.47 134 GLY A C 1
ATOM 1063 O O . GLY A 1 134 ? -58.568 -7.697 42.351 1.00 43.47 134 GLY A O 1
ATOM 1064 N N . LYS A 1 135 ? -59.278 -9.745 41.699 1.00 44.47 135 LYS A N 1
ATOM 1065 C CA . LYS A 1 135 ? -58.853 -9.803 40.286 1.00 44.47 135 LYS A CA 1
ATOM 1066 C C . LYS A 1 135 ? -57.413 -10.257 40.002 1.00 44.47 135 LYS A C 1
ATOM 1068 O O . LYS A 1 135 ? -56.529 -9.477 39.669 1.00 44.47 135 LYS A O 1
ATOM 1073 N N . LYS A 1 136 ? -57.253 -11.589 39.944 1.00 53.88 136 LYS A N 1
ATOM 1074 C CA . LYS A 1 136 ? -56.357 -12.235 38.968 1.00 53.88 136 LYS A CA 1
ATOM 1075 C C . LYS A 1 136 ? -56.647 -11.631 37.586 1.00 53.88 136 LYS A C 1
ATOM 1077 O O . LYS A 1 136 ? -57.760 -11.776 37.080 1.00 53.88 136 LYS A O 1
ATOM 1082 N N . LYS A 1 137 ? -55.670 -10.963 36.976 1.00 50.22 137 LYS A N 1
ATOM 1083 C CA . LYS A 1 137 ? -55.736 -10.538 35.575 1.00 50.22 137 LYS A CA 1
ATOM 1084 C C . LYS A 1 137 ? -54.369 -10.729 34.924 1.00 50.22 137 LYS A C 1
ATOM 1086 O O . LYS A 1 137 ? -53.396 -10.126 35.356 1.00 50.22 137 LYS A O 1
ATOM 1091 N N . GLY A 1 138 ? -54.356 -11.539 33.868 1.00 53.84 138 GLY A N 1
ATOM 1092 C CA . GLY A 1 138 ? -53.323 -11.522 32.836 1.00 53.84 138 GLY A CA 1
ATOM 1093 C C . GLY A 1 138 ? -52.205 -12.532 33.039 1.00 53.84 138 GLY A C 1
ATOM 1094 O O . GLY A 1 138 ? -51.181 -12.218 33.635 1.00 53.84 138 GLY A O 1
ATOM 1095 N N . GLY A 1 139 ? -52.403 -13.739 32.507 1.00 51.47 139 GLY A N 1
ATOM 1096 C CA . GLY A 1 139 ? -51.339 -14.715 32.317 1.00 51.47 139 GLY A CA 1
ATOM 1097 C C . GLY A 1 139 ? -50.207 -14.147 31.461 1.00 51.47 139 GLY A C 1
ATOM 1098 O O . GLY A 1 139 ? -50.408 -13.270 30.622 1.00 51.47 139 GLY A O 1
ATOM 1099 N N . ARG A 1 140 ? -49.001 -14.654 31.711 1.00 63.12 140 ARG A N 1
ATOM 1100 C CA . ARG A 1 140 ? -47.811 -14.396 30.898 1.00 63.12 140 ARG A CA 1
ATOM 1101 C C . ARG A 1 140 ? -48.146 -14.767 29.446 1.00 63.12 140 ARG A C 1
ATOM 1103 O O . ARG A 1 140 ? -48.555 -15.910 29.247 1.00 63.12 140 ARG A O 1
ATOM 1110 N N . PRO A 1 141 ? -48.018 -13.864 28.462 1.00 63.47 141 PRO A N 1
ATOM 1111 C CA . PRO A 1 141 ? -48.255 -14.226 27.072 1.00 63.47 141 PRO A CA 1
ATOM 1112 C C . PRO A 1 141 ? -47.228 -15.292 26.684 1.00 63.47 141 PRO A C 1
ATOM 1114 O O . PRO A 1 141 ? -46.021 -15.045 26.694 1.00 63.47 141 PRO A O 1
ATOM 1117 N N . GLY A 1 142 ? -47.725 -16.508 26.470 1.00 55.03 142 GLY A N 1
ATOM 1118 C CA . GLY A 1 142 ? -46.942 -17.649 26.037 1.00 55.03 142 GLY A CA 1
ATOM 1119 C C . GLY A 1 142 ? -46.371 -17.393 24.651 1.00 55.03 142 GLY A C 1
ATOM 1120 O O . GLY A 1 142 ? -47.014 -16.803 23.786 1.00 55.03 142 GLY A O 1
ATOM 1121 N N . PHE A 1 143 ? -45.131 -17.829 24.486 1.00 60.50 143 PHE A N 1
ATOM 1122 C CA . PHE A 1 143 ? -44.412 -17.961 23.231 1.00 60.50 143 PHE A CA 1
ATOM 1123 C C . PHE A 1 143 ? -45.128 -19.002 22.351 1.00 60.50 143 PHE A C 1
ATOM 1125 O O . PHE A 1 143 ? -44.717 -20.153 22.272 1.00 60.50 143 PHE A O 1
ATOM 1132 N N . GLU A 1 144 ? -46.242 -18.615 21.735 1.00 61.66 144 GLU A N 1
ATOM 1133 C CA . GLU A 1 144 ? -46.958 -19.428 20.752 1.00 61.66 144 GLU A CA 1
ATOM 1134 C C . GLU A 1 144 ? -46.913 -18.726 19.400 1.00 61.66 144 GLU A C 1
ATOM 1136 O O . GLU A 1 144 ? -47.760 -17.919 19.031 1.00 61.66 144 GLU A O 1
ATOM 1141 N N . GLY A 1 145 ? -45.840 -19.029 18.682 1.00 55.69 145 GLY A N 1
ATOM 1142 C CA . GLY A 1 145 ? -45.636 -18.669 17.289 1.00 55.69 145 GLY A CA 1
ATOM 1143 C C . GLY A 1 145 ? -44.786 -19.728 16.598 1.00 55.69 145 GLY A C 1
ATOM 1144 O O . GLY A 1 145 ? -43.841 -19.388 15.894 1.00 55.69 145 GLY A O 1
ATOM 1145 N N . SER A 1 146 ? -45.061 -21.019 16.835 1.00 56.44 146 SER A N 1
ATOM 1146 C CA . SER A 1 146 ? -44.536 -22.071 15.960 1.00 56.44 146 SER A CA 1
ATOM 1147 C C . SER A 1 146 ? -45.355 -22.050 14.672 1.00 56.44 146 SER A C 1
ATOM 1149 O O . SER A 1 146 ? -46.466 -22.577 14.614 1.00 56.44 146 SER A O 1
ATOM 1151 N N . LEU A 1 147 ? -44.815 -21.386 13.654 1.00 48.88 147 LEU A N 1
ATOM 1152 C CA . LEU A 1 147 ? -45.335 -21.419 12.294 1.00 48.88 147 LEU A CA 1
ATOM 1153 C C . LEU A 1 147 ? -45.396 -22.874 11.813 1.00 48.88 147 LEU A C 1
ATOM 1155 O O . LEU A 1 147 ? -44.368 -23.541 11.701 1.00 48.88 147 LEU A O 1
ATOM 1159 N N . LYS A 1 148 ? -46.607 -23.346 11.518 1.00 47.97 148 LYS A N 1
ATOM 1160 C CA . LYS A 1 148 ? -46.844 -24.496 10.649 1.00 47.97 148 LYS A CA 1
ATOM 1161 C C . LYS A 1 148 ? -47.820 -24.068 9.557 1.00 47.97 148 LYS A C 1
ATOM 1163 O O . LYS A 1 148 ? -49.019 -24.004 9.809 1.00 47.97 148 LYS A O 1
ATOM 1168 N N . ALA A 1 149 ? -47.272 -23.765 8.386 1.00 43.94 149 ALA A N 1
ATOM 1169 C CA . ALA A 1 149 ? -47.889 -23.868 7.066 1.00 43.94 149 ALA A CA 1
ATOM 1170 C C . ALA A 1 149 ? -46.758 -23.819 6.036 1.00 43.94 149 ALA A C 1
ATOM 1172 O O . ALA A 1 149 ? -45.928 -22.887 6.145 1.00 43.94 149 ALA A O 1
#

Radius of gyration: 38.85 Å; chains: 1; bounding box: 88×32×111 Å